Protein AF-A0A511YLS5-F1 (afdb_monomer)

Organism: NCBI:txid395935

Radius of gyration: 13.06 Å; Cα contacts (8 Å, |Δi|>4): 145; chains: 1; bounding box: 30×32×37 Å

Structure (mmCIF, N/CA/C/O backbone):
data_AF-A0A511YLS5-F1
#
_entry.id   AF-A0A511YLS5-F1
#
loop_
_atom_site.group_PDB
_atom_site.id
_atom_site.type_symbol
_atom_site.label_atom_id
_atom_site.label_alt_id
_atom_site.label_comp_id
_atom_site.label_asym_id
_atom_site.label_entity_id
_atom_site.label_seq_id
_atom_site.pdbx_PDB_ins_code
_atom_site.Cartn_x
_atom_site.Cartn_y
_atom_site.Cartn_z
_atom_site.occupancy
_atom_site.B_iso_or_equiv
_atom_site.auth_seq_id
_atom_site.auth_comp_id
_atom_site.auth_asym_id
_atom_site.auth_atom_id
_atom_site.pdbx_PDB_model_num
ATOM 1 N N . MET A 1 1 ? 5.375 12.322 -8.397 1.00 79.75 1 MET A N 1
ATOM 2 C CA . MET A 1 1 ? 6.585 13.104 -8.001 1.00 79.75 1 MET A CA 1
ATOM 3 C C . MET A 1 1 ? 6.566 13.313 -6.484 1.00 79.75 1 MET A C 1
ATOM 5 O O . MET A 1 1 ? 5.472 13.372 -5.939 1.00 79.75 1 MET A O 1
ATOM 9 N N . PHE A 1 2 ? 7.715 13.378 -5.797 1.00 86.56 2 PHE A N 1
ATOM 10 C CA . PHE A 1 2 ? 7.768 13.694 -4.358 1.00 86.56 2 PHE A CA 1
ATOM 11 C C . PHE A 1 2 ? 8.147 15.165 -4.171 1.00 86.56 2 PHE A C 1
ATOM 13 O O . PHE A 1 2 ? 9.224 15.578 -4.598 1.00 86.56 2 PHE A O 1
ATOM 20 N N . ILE A 1 3 ? 7.244 15.967 -3.608 1.00 88.75 3 ILE A N 1
ATOM 21 C CA . ILE A 1 3 ? 7.397 17.420 -3.445 1.00 88.75 3 ILE A CA 1
ATOM 22 C C . ILE A 1 3 ? 6.857 17.796 -2.069 1.00 88.75 3 ILE A C 1
ATOM 24 O O . ILE A 1 3 ? 5.811 17.293 -1.677 1.00 88.75 3 ILE A O 1
ATOM 28 N N . ASN A 1 4 ? 7.536 18.688 -1.342 1.00 89.06 4 ASN A N 1
ATOM 29 C CA . ASN A 1 4 ? 7.077 19.183 -0.034 1.00 89.06 4 ASN A CA 1
ATOM 30 C C . ASN A 1 4 ? 6.723 18.058 0.960 1.00 89.06 4 ASN A C 1
ATOM 32 O O . ASN A 1 4 ? 5.749 18.156 1.700 1.00 89.06 4 ASN A O 1
ATOM 36 N N . ASN A 1 5 ? 7.522 16.989 0.973 1.00 86.62 5 ASN A N 1
ATOM 37 C CA . ASN A 1 5 ? 7.307 15.779 1.770 1.00 86.62 5 ASN A CA 1
ATOM 38 C C . ASN A 1 5 ? 6.027 14.986 1.446 1.00 86.62 5 ASN A C 1
ATOM 40 O O . ASN A 1 5 ? 5.543 14.228 2.287 1.00 86.62 5 ASN A O 1
ATOM 44 N N . GLU A 1 6 ? 5.485 15.123 0.234 1.00 89.81 6 GLU A N 1
ATOM 45 C CA . GLU A 1 6 ? 4.294 14.397 -0.205 1.00 89.81 6 GLU A CA 1
ATOM 46 C C . GLU A 1 6 ? 4.464 13.799 -1.602 1.00 89.81 6 GLU A C 1
ATOM 48 O O . GLU A 1 6 ? 5.099 14.376 -2.489 1.00 89.81 6 GLU A O 1
ATOM 53 N N . VAL A 1 7 ? 3.873 12.621 -1.812 1.00 94.19 7 VAL A N 1
ATOM 54 C CA . VAL A 1 7 ? 3.691 12.059 -3.153 1.00 94.19 7 VAL A CA 1
ATOM 55 C C . VAL A 1 7 ? 2.482 12.747 -3.775 1.00 94.19 7 VAL A C 1
ATOM 57 O O . VAL A 1 7 ? 1.393 12.726 -3.212 1.00 94.19 7 VAL A O 1
ATOM 60 N N . THR A 1 8 ? 2.667 13.361 -4.939 1.00 94.50 8 THR A N 1
ATOM 61 C CA . THR A 1 8 ? 1.642 14.224 -5.553 1.00 94.50 8 THR A CA 1
ATOM 62 C C . THR A 1 8 ? 0.859 13.569 -6.690 1.00 94.50 8 THR A C 1
ATOM 64 O O . THR A 1 8 ? -0.079 14.158 -7.215 1.00 94.50 8 THR A O 1
ATOM 67 N N . GLU A 1 9 ? 1.235 12.357 -7.097 1.00 95.38 9 GLU A N 1
ATOM 68 C CA . GLU A 1 9 ? 0.702 11.695 -8.289 1.00 95.38 9 GLU A CA 1
ATOM 69 C C . GLU A 1 9 ? 0.455 10.209 -8.003 1.00 95.38 9 GLU A C 1
ATOM 71 O O . GLU A 1 9 ? 1.377 9.491 -7.597 1.00 95.38 9 GLU A O 1
ATOM 76 N N . LYS A 1 10 ? -0.786 9.753 -8.227 1.00 94.50 10 LYS A N 1
ATOM 77 C CA . LYS A 1 10 ? -1.169 8.336 -8.117 1.00 94.50 10 LYS A CA 1
ATOM 78 C C . LYS A 1 10 ? -0.368 7.507 -9.120 1.00 94.50 10 LYS A C 1
ATOM 80 O O . LYS A 1 10 ? -0.028 8.003 -10.192 1.00 94.50 10 LYS A O 1
ATOM 85 N N . ASN A 1 11 ? -0.099 6.243 -8.814 1.00 95.81 11 ASN A N 1
ATOM 86 C CA . ASN A 1 11 ? 0.631 5.331 -9.692 1.00 95.81 11 ASN A CA 1
ATOM 87 C C . ASN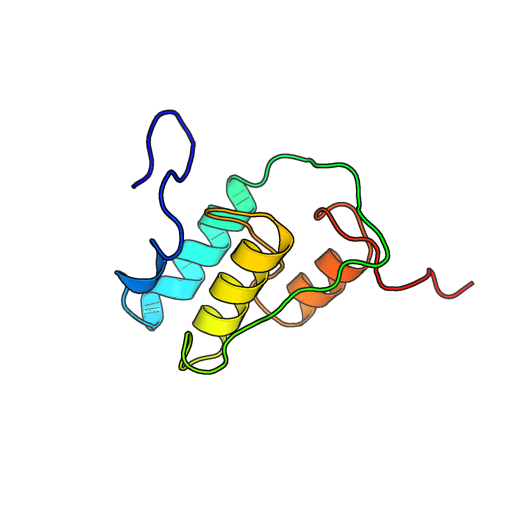 A 1 11 ? 2.076 5.767 -10.007 1.00 95.81 11 ASN A C 1
ATOM 89 O O . ASN A 1 11 ? 2.657 5.278 -10.975 1.00 95.81 11 ASN A O 1
ATOM 93 N N . THR A 1 12 ? 2.698 6.646 -9.204 1.00 95.38 12 THR A N 1
ATOM 94 C CA . THR A 1 12 ? 4.113 7.030 -9.411 1.00 95.38 12 THR A CA 1
ATOM 95 C C . THR A 1 12 ? 5.032 5.798 -9.396 1.00 95.38 12 THR A C 1
ATOM 97 O O . THR A 1 12 ? 5.985 5.740 -10.170 1.00 95.38 12 THR A O 1
ATOM 100 N N . TRP A 1 13 ? 4.706 4.784 -8.590 1.00 96.00 13 TRP A N 1
ATOM 101 C CA . TRP A 1 13 ? 5.416 3.502 -8.526 1.00 96.00 13 TRP A CA 1
ATOM 102 C C . TRP A 1 13 ? 5.429 2.725 -9.850 1.00 96.00 13 TRP A C 1
ATOM 104 O O . TRP A 1 13 ? 6.339 1.935 -10.063 1.00 96.00 13 TRP A O 1
ATOM 114 N N . LYS A 1 14 ? 4.488 2.968 -10.777 1.00 96.25 14 LYS A N 1
ATOM 115 C CA . LYS A 1 14 ? 4.480 2.316 -12.103 1.00 96.25 14 LYS A CA 1
ATOM 116 C C . LYS A 1 14 ? 5.660 2.727 -12.989 1.00 96.25 14 LYS A C 1
ATOM 118 O O . LYS A 1 14 ? 5.888 2.105 -14.019 1.00 96.25 14 LYS A O 1
ATOM 123 N N . LYS A 1 15 ? 6.382 3.789 -12.617 1.00 95.50 15 LYS A N 1
ATOM 124 C CA . LYS A 1 15 ? 7.593 4.258 -13.308 1.00 95.50 15 LYS A CA 1
ATOM 125 C C . LYS A 1 15 ? 8.838 3.451 -12.911 1.00 95.50 15 LYS A C 1
ATOM 127 O O . LYS A 1 15 ? 9.878 3.642 -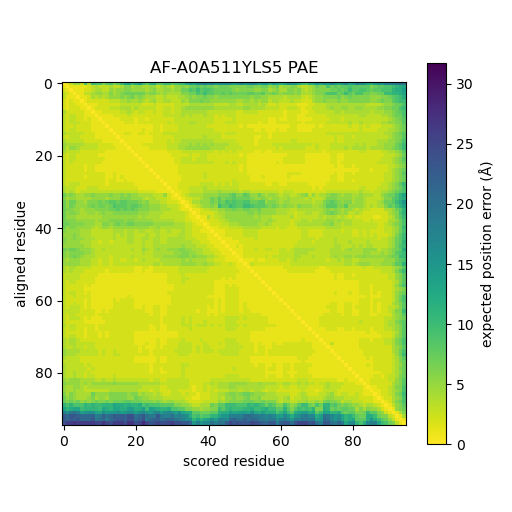13.529 1.00 95.50 15 LYS A O 1
ATOM 132 N N . LEU A 1 16 ? 8.734 2.607 -11.883 1.00 96.12 16 LEU A N 1
ATOM 133 C CA . LEU A 1 16 ? 9.820 1.788 -11.351 1.00 96.12 16 LEU A CA 1
ATOM 134 C C . LEU A 1 16 ? 9.823 0.394 -11.982 1.00 96.12 16 LEU A C 1
ATOM 136 O O . LEU A 1 16 ? 8.781 -0.118 -12.405 1.00 96.12 16 LEU A O 1
ATOM 140 N N . HIS A 1 17 ? 10.990 -0.240 -11.994 1.00 96.69 17 HIS A N 1
ATOM 141 C CA . HIS A 1 17 ? 11.117 -1.648 -12.340 1.00 96.69 17 HIS A CA 1
ATOM 142 C C . HIS A 1 17 ? 10.528 -2.542 -11.241 1.00 96.69 17 HIS A C 1
ATOM 144 O O . HIS A 1 17 ? 10.351 -2.135 -10.092 1.00 96.69 17 HIS A O 1
ATOM 150 N N . CYS A 1 18 ? 10.187 -3.782 -11.598 1.00 95.25 18 CYS A N 1
ATOM 151 C CA . CYS A 1 18 ? 9.531 -4.705 -10.672 1.00 95.25 18 CYS A CA 1
ATOM 152 C C . CYS A 1 18 ? 10.373 -5.016 -9.425 1.00 95.25 18 CYS A C 1
ATOM 154 O O . CYS A 1 18 ? 9.809 -5.163 -8.347 1.00 95.25 18 CYS A O 1
ATOM 156 N N . ASP A 1 19 ? 11.697 -5.065 -9.553 1.00 96.44 19 ASP A N 1
ATOM 157 C CA . ASP A 1 19 ? 12.661 -5.285 -8.472 1.00 96.44 19 ASP A CA 1
ATOM 158 C C . ASP A 1 19 ? 12.853 -4.064 -7.552 1.00 96.44 19 ASP A C 1
ATOM 160 O O . ASP A 1 19 ? 13.352 -4.200 -6.434 1.00 96.44 19 ASP A O 1
ATOM 164 N N . GLU A 1 20 ? 12.385 -2.883 -7.960 1.00 97.88 20 GLU A N 1
ATOM 165 C CA . GLU A 1 20 ? 12.445 -1.647 -7.171 1.00 97.88 20 GLU A CA 1
ATOM 166 C C . GLU A 1 20 ? 11.179 -1.408 -6.326 1.00 97.88 20 GLU A C 1
ATOM 168 O O . GLU A 1 20 ? 11.182 -0.588 -5.401 1.00 97.88 20 GLU A O 1
ATOM 173 N N . LEU A 1 21 ? 10.086 -2.131 -6.598 1.00 98.25 21 LEU A N 1
ATOM 174 C CA . LEU A 1 21 ? 8.788 -1.898 -5.952 1.00 98.25 21 LEU A CA 1
ATOM 175 C C . LEU A 1 21 ? 8.818 -2.149 -4.440 1.00 98.25 21 LEU A C 1
ATOM 177 O O . LEU A 1 21 ? 8.152 -1.442 -3.683 1.00 98.25 21 LEU A O 1
ATOM 181 N N . GLN A 1 22 ? 9.645 -3.079 -3.961 1.00 98.38 22 GLN A N 1
ATOM 182 C CA . GLN A 1 22 ? 9.852 -3.257 -2.521 1.00 98.38 22 GLN A CA 1
ATOM 183 C C . GLN A 1 22 ? 10.491 -2.032 -1.859 1.00 98.38 22 GLN A C 1
ATOM 185 O O . GLN A 1 22 ? 10.154 -1.715 -0.717 1.00 98.38 22 GLN A O 1
ATOM 190 N N . GLY A 1 23 ? 11.362 -1.314 -2.572 1.00 98.25 23 GLY A N 1
ATOM 191 C CA . GLY A 1 23 ? 11.913 -0.039 -2.116 1.00 98.25 23 GLY A CA 1
ATOM 192 C C . GLY A 1 23 ? 10.834 1.039 -2.020 1.00 98.25 23 GLY A C 1
ATOM 193 O O . GLY A 1 23 ? 10.753 1.737 -1.008 1.00 98.25 23 GLY A O 1
ATOM 194 N N . TRP A 1 24 ? 9.944 1.116 -3.016 1.00 97.94 24 TRP A N 1
ATOM 195 C CA . TRP A 1 24 ? 8.779 2.004 -2.964 1.00 97.94 24 TRP A CA 1
ATOM 196 C C . TRP A 1 24 ? 7.872 1.702 -1.770 1.00 97.94 24 TRP A C 1
ATOM 198 O O . TRP A 1 24 ? 7.462 2.620 -1.069 1.00 97.94 24 TRP A O 1
ATOM 208 N N . LEU A 1 25 ? 7.581 0.429 -1.503 1.00 98.50 25 LEU A N 1
ATOM 209 C CA . LEU A 1 25 ? 6.716 0.029 -0.394 1.00 98.50 25 LEU A CA 1
ATOM 210 C C . LEU A 1 25 ? 7.327 0.356 0.978 1.00 98.50 25 LEU A C 1
ATOM 212 O O . LEU A 1 25 ? 6.604 0.784 1.877 1.00 98.50 25 LEU A O 1
ATOM 216 N N . VAL A 1 26 ? 8.649 0.203 1.143 1.00 98.12 26 VAL A N 1
ATOM 217 C CA . VAL A 1 26 ? 9.360 0.670 2.350 1.00 98.12 26 VAL A CA 1
ATOM 218 C C . VAL A 1 26 ? 9.223 2.182 2.490 1.00 98.12 26 VAL A C 1
ATOM 220 O O . VAL A 1 26 ? 8.830 2.667 3.548 1.00 98.12 26 VAL A O 1
ATOM 223 N N . PHE A 1 27 ? 9.501 2.922 1.415 1.00 97.31 27 PHE A N 1
ATOM 224 C CA . PHE A 1 27 ? 9.382 4.375 1.398 1.00 97.31 27 PHE A CA 1
ATOM 225 C C . PHE A 1 27 ? 7.964 4.837 1.759 1.00 97.31 27 PHE A C 1
ATOM 227 O O . PHE A 1 27 ? 7.815 5.656 2.663 1.00 97.31 27 PHE A O 1
ATOM 23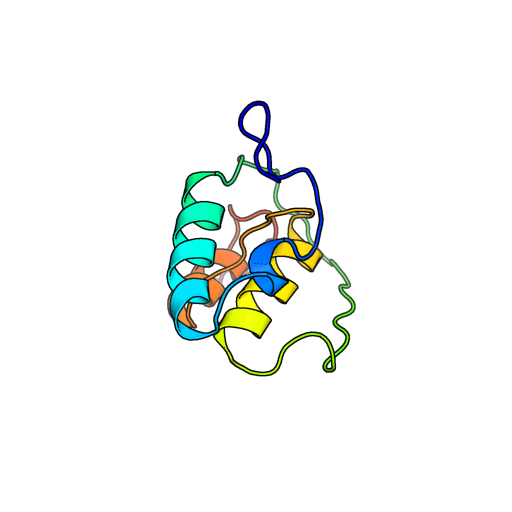4 N N . ALA A 1 28 ? 6.939 4.268 1.118 1.00 96.56 28 ALA A N 1
ATOM 235 C CA . ALA A 1 28 ? 5.534 4.553 1.388 1.00 96.56 28 ALA A CA 1
ATOM 236 C C . ALA A 1 28 ? 5.202 4.330 2.869 1.00 96.56 28 ALA A C 1
ATOM 238 O O . ALA A 1 28 ? 4.616 5.210 3.491 1.00 96.56 28 ALA A O 1
ATOM 239 N N . GLY A 1 29 ? 5.649 3.210 3.453 1.00 95.56 29 GLY A N 1
ATOM 240 C CA . GLY A 1 29 ? 5.493 2.913 4.880 1.00 95.56 29 GLY A CA 1
ATOM 241 C C . GLY A 1 29 ? 6.162 3.940 5.800 1.00 95.56 29 GLY A C 1
ATOM 242 O O . GLY A 1 29 ? 5.573 4.335 6.802 1.00 95.56 29 GLY A O 1
ATOM 243 N N . CYS A 1 30 ? 7.355 4.429 5.447 1.00 94.12 30 CYS A N 1
ATOM 244 C CA . CYS A 1 30 ? 8.068 5.449 6.224 1.00 94.12 30 CYS A CA 1
ATOM 245 C C . CYS A 1 30 ? 7.399 6.830 6.192 1.00 94.12 30 CYS A C 1
ATOM 247 O O . CYS A 1 30 ? 7.583 7.608 7.126 1.00 94.12 30 CYS A O 1
ATOM 249 N N . ILE A 1 31 ? 6.660 7.151 5.127 1.00 91.69 31 ILE A N 1
ATOM 250 C CA . ILE A 1 31 ? 5.996 8.453 4.970 1.00 91.69 31 ILE A CA 1
ATOM 251 C C . ILE A 1 31 ? 4.504 8.420 5.328 1.00 91.69 31 ILE A C 1
ATOM 253 O O . ILE A 1 31 ? 3.826 9.443 5.185 1.00 91.69 31 ILE A O 1
ATOM 257 N N . VAL A 1 32 ? 3.980 7.274 5.785 1.00 87.56 32 VAL A N 1
ATOM 258 C CA . VAL A 1 32 ? 2.595 7.165 6.260 1.00 87.56 32 VAL A CA 1
ATOM 259 C C . VAL A 1 32 ? 2.346 8.205 7.341 1.00 87.56 32 VAL A C 1
ATOM 261 O O . VAL A 1 32 ? 3.034 8.267 8.358 1.00 87.56 32 VAL A O 1
ATOM 264 N N . LYS A 1 33 ? 1.303 9.005 7.131 1.00 85.56 33 LYS A N 1
ATOM 265 C CA . LYS A 1 33 ? 0.757 9.876 8.166 1.00 85.56 33 LYS A CA 1
ATOM 266 C C . LYS A 1 33 ? -0.319 9.099 8.928 1.00 85.56 33 LYS A C 1
ATOM 268 O O . LYS A 1 33 ? -1.169 8.500 8.263 1.00 85.56 33 LYS A O 1
ATOM 273 N N . PRO A 1 34 ? -0.331 9.136 10.273 1.00 82.94 34 PRO A N 1
ATOM 274 C CA . PRO A 1 34 ? -1.418 8.568 11.056 1.00 82.94 34 PRO A CA 1
ATOM 275 C C . PRO A 1 34 ? -2.760 9.116 10.578 1.00 82.94 34 PRO A C 1
ATOM 277 O O . PRO A 1 34 ? -2.915 10.322 10.360 1.00 82.94 34 PRO A O 1
ATOM 280 N N . ARG A 1 35 ? -3.731 8.227 10.398 1.00 83.69 35 ARG A N 1
ATOM 281 C CA . ARG A 1 35 ? -5.111 8.580 10.073 1.00 83.69 35 ARG A CA 1
ATOM 282 C C . ARG A 1 35 ? -6.032 7.769 10.972 1.00 83.69 35 ARG A C 1
ATOM 284 O O . ARG A 1 35 ? -5.705 6.618 11.240 1.00 83.69 35 ARG A O 1
ATOM 291 N N . PRO A 1 36 ? -7.175 8.330 11.400 1.00 89.44 36 PRO A N 1
ATOM 292 C CA . PRO A 1 36 ? -8.192 7.544 12.076 1.00 89.44 36 PRO A CA 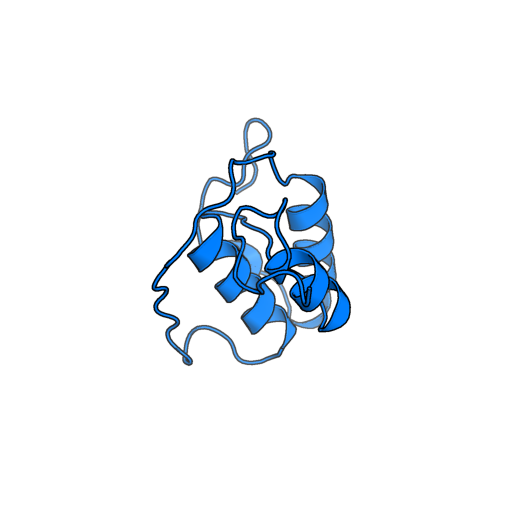1
ATOM 293 C C . PRO A 1 36 ? -8.585 6.339 11.224 1.00 89.44 36 PRO A C 1
ATOM 295 O O . PRO A 1 36 ? -8.735 6.460 9.998 1.00 89.44 36 PRO A O 1
ATOM 298 N N . ASP A 1 37 ? -8.752 5.198 11.881 1.00 92.12 37 ASP A N 1
ATOM 299 C CA . ASP A 1 37 ? -9.200 3.990 11.211 1.00 92.12 37 ASP A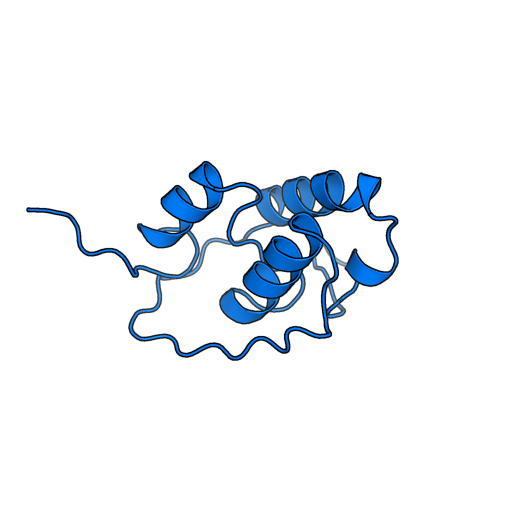 CA 1
ATOM 300 C C . ASP A 1 37 ? -10.610 4.165 10.662 1.00 92.12 37 ASP A C 1
ATOM 302 O O . ASP A 1 37 ? -11.498 4.746 11.290 1.00 92.12 37 ASP A O 1
ATOM 306 N N . ARG A 1 38 ? -10.793 3.659 9.444 1.00 92.62 38 ARG A N 1
ATOM 307 C CA . ARG A 1 38 ? -12.080 3.592 8.758 1.00 92.62 38 ARG A CA 1
ATOM 308 C C . ARG A 1 38 ? -12.589 2.155 8.808 1.00 92.62 38 ARG A C 1
ATOM 310 O O . ARG A 1 38 ? -11.810 1.213 8.670 1.00 92.62 38 ARG A O 1
ATOM 317 N N . GLU A 1 39 ? -13.896 1.996 8.950 1.00 90.88 39 GLU A N 1
ATOM 318 C CA . GLU A 1 39 ? -14.583 0.702 8.901 1.00 90.88 39 GLU A CA 1
ATOM 319 C C . GLU A 1 39 ? -15.485 0.631 7.662 1.00 90.88 39 GLU A C 1
ATOM 321 O O . GLU A 1 39 ? -15.847 1.662 7.090 1.00 90.88 39 GLU A O 1
ATOM 326 N N . ASN A 1 40 ? -15.871 -0.582 7.253 1.00 89.56 40 ASN A N 1
ATOM 327 C CA . ASN A 1 40 ? -16.808 -0.826 6.143 1.00 89.56 40 ASN A CA 1
ATOM 328 C C . ASN A 1 40 ? -16.395 -0.172 4.807 1.00 89.56 40 ASN A C 1
ATOM 330 O O . ASN A 1 40 ? -17.238 0.243 4.010 1.00 89.56 40 ASN A O 1
ATOM 334 N N . LEU A 1 41 ? -15.086 -0.075 4.556 1.00 91.75 41 LEU A N 1
ATOM 335 C CA . LEU A 1 41 ? -14.547 0.477 3.319 1.00 91.75 41 LEU A CA 1
ATOM 336 C C . LEU A 1 41 ? -14.751 -0.506 2.159 1.00 91.75 41 LEU A C 1
ATOM 338 O O . LEU A 1 41 ? -14.295 -1.647 2.212 1.00 91.75 41 LEU A O 1
ATOM 342 N N . VAL A 1 42 ? -15.375 -0.035 1.080 1.00 93.50 42 VAL A N 1
ATOM 343 C CA . VAL A 1 42 ? -15.418 -0.744 -0.202 1.00 93.50 42 VAL A CA 1
ATOM 344 C C . VAL A 1 42 ? -14.389 -0.106 -1.127 1.00 93.50 42 VAL A C 1
ATOM 346 O O . VAL A 1 42 ? -14.518 1.064 -1.482 1.00 93.50 42 VAL A O 1
ATOM 349 N N . ILE A 1 43 ? -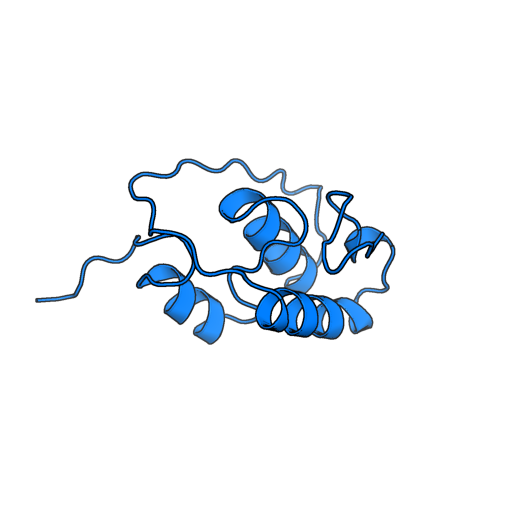13.372 -0.874 -1.514 1.00 93.44 43 ILE A N 1
ATOM 350 C CA . ILE A 1 43 ? -12.384 -0.474 -2.523 1.00 93.44 43 ILE A CA 1
ATOM 351 C C . ILE A 1 43 ? -12.610 -1.257 -3.814 1.00 93.44 43 ILE A C 1
ATOM 353 O O . ILE A 1 43 ? -13.055 -2.404 -3.786 1.00 93.44 43 ILE A O 1
ATOM 357 N N . SER A 1 44 ? -12.271 -0.647 -4.946 1.00 94.50 44 SER A N 1
ATOM 358 C CA . SER A 1 44 ? -12.272 -1.311 -6.247 1.00 94.50 44 SER A CA 1
ATOM 359 C C . SER A 1 44 ? -10.856 -1.326 -6.789 1.00 94.50 44 SER A C 1
ATOM 361 O O . SER A 1 44 ? -10.236 -0.279 -6.942 1.00 94.50 44 SER A O 1
ATOM 363 N N . ILE A 1 45 ? -10.361 -2.516 -7.107 1.00 94.44 45 ILE A N 1
ATOM 364 C CA . ILE A 1 45 ? -9.046 -2.710 -7.704 1.00 94.44 45 ILE A CA 1
ATOM 365 C C . ILE A 1 45 ? -9.255 -3.263 -9.111 1.00 94.44 45 ILE A C 1
ATOM 367 O O . ILE A 1 45 ? -9.870 -4.312 -9.287 1.00 94.44 45 ILE A O 1
ATOM 371 N N . ASP A 1 46 ? -8.723 -2.568 -10.113 1.00 92.38 46 ASP A N 1
ATOM 372 C CA . ASP A 1 46 ? -8.622 -3.112 -11.467 1.00 92.38 46 ASP A CA 1
ATOM 373 C C . ASP A 1 46 ? -7.406 -4.044 -11.541 1.00 92.38 46 ASP A C 1
ATOM 375 O O . ASP A 1 46 ? -6.261 -3.605 -11.411 1.00 92.38 46 ASP A O 1
ATOM 379 N N . GLY A 1 47 ? -7.663 -5.337 -11.747 1.00 92.25 47 GLY A N 1
ATOM 380 C CA . GLY A 1 47 ? -6.633 -6.374 -11.836 1.00 92.25 47 GLY A CA 1
ATOM 381 C C . GLY A 1 47 ? -5.643 -6.184 -12.990 1.00 92.25 47 GLY A C 1
ATOM 382 O O . GLY A 1 47 ? -4.578 -6.790 -12.973 1.00 92.25 47 GLY A O 1
ATOM 383 N N . ASN A 1 48 ? -5.941 -5.317 -13.962 1.00 91.88 48 ASN A N 1
ATOM 384 C CA . ASN A 1 48 ? -5.001 -4.967 -15.026 1.00 91.88 48 ASN A CA 1
ATOM 385 C C . ASN A 1 48 ? -3.924 -3.967 -14.576 1.00 91.88 48 ASN A C 1
ATOM 387 O O . ASN A 1 48 ? -2.967 -3.733 -15.309 1.00 91.88 48 ASN A O 1
ATOM 391 N N . ASN A 1 49 ? -4.055 -3.35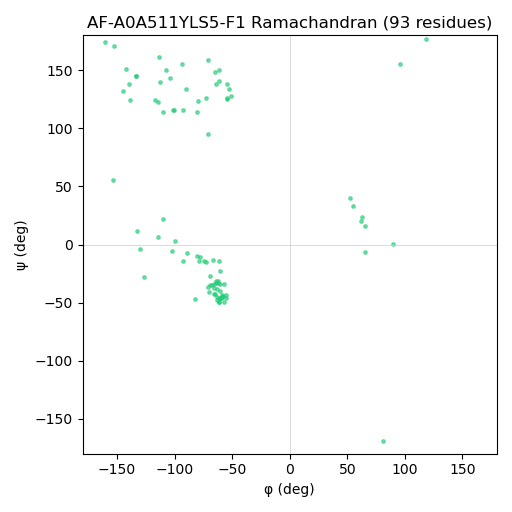3 -13.393 1.00 88.50 49 ASN A N 1
ATOM 392 C CA . ASN A 1 49 ? -3.135 -2.305 -12.948 1.00 88.50 49 ASN A CA 1
ATOM 393 C C . ASN A 1 49 ? -1.799 -2.811 -12.397 1.00 88.50 49 ASN A C 1
ATOM 395 O O . ASN A 1 49 ? -0.882 -1.998 -12.258 1.00 88.50 49 ASN A O 1
ATOM 399 N N . PHE A 1 50 ? -1.673 -4.102 -12.096 1.00 94.19 50 PHE A N 1
ATOM 400 C CA . PHE A 1 50 ? -0.467 -4.714 -11.543 1.00 94.19 50 PHE A CA 1
ATOM 401 C C . PHE A 1 50 ? -0.243 -6.107 -12.135 1.00 94.19 50 PHE A C 1
ATOM 403 O O . PHE A 1 50 ? -1.183 -6.808 -12.499 1.00 94.19 50 PHE A O 1
ATOM 410 N N . HIS A 1 51 ? 1.022 -6.524 -12.211 1.00 94.44 51 HIS A N 1
ATOM 411 C CA . HIS A 1 51 ? 1.411 -7.800 -12.832 1.00 94.44 51 HIS A CA 1
ATOM 412 C C . HIS A 1 51 ? 2.389 -8.618 -11.974 1.00 94.44 51 HIS A C 1
ATOM 414 O O . HIS A 1 51 ? 2.979 -9.588 -12.439 1.00 94.44 51 HIS A O 1
ATOM 420 N N . ASN A 1 52 ? 2.574 -8.221 -10.715 1.00 96.50 52 ASN A N 1
ATOM 421 C CA . ASN A 1 52 ? 3.328 -8.946 -9.698 1.00 96.50 52 ASN A CA 1
ATOM 422 C C . ASN A 1 52 ? 2.777 -8.590 -8.304 1.00 96.50 52 ASN A C 1
ATOM 424 O O . ASN A 1 52 ? 1.936 -7.696 -8.168 1.00 96.50 52 ASN A O 1
ATOM 428 N N . LEU A 1 53 ? 3.235 -9.309 -7.279 1.00 97.44 53 LEU A N 1
ATOM 429 C CA . LEU A 1 53 ? 2.726 -9.160 -5.916 1.00 97.44 53 LEU A CA 1
ATOM 430 C C . LEU A 1 53 ? 3.052 -7.785 -5.305 1.00 97.44 53 LEU A C 1
ATOM 432 O O . LEU A 1 53 ? 2.237 -7.224 -4.580 1.00 97.44 53 LEU A O 1
ATOM 436 N N . ASP A 1 54 ? 4.201 -7.205 -5.640 1.00 98.25 54 ASP A N 1
ATOM 437 C CA . ASP A 1 54 ? 4.594 -5.897 -5.111 1.00 98.25 54 ASP A CA 1
ATOM 438 C C . ASP A 1 54 ? 3.727 -4.779 -5.700 1.00 98.25 54 ASP A C 1
ATOM 440 O O . ASP A 1 54 ? 3.246 -3.909 -4.978 1.00 98.25 54 ASP A O 1
ATOM 444 N N . GLY A 1 55 ? 3.425 -4.852 -6.998 1.00 98.06 55 GLY A N 1
ATOM 445 C CA . GLY A 1 55 ? 2.481 -3.960 -7.665 1.00 98.06 55 GLY A CA 1
ATOM 446 C C . GLY A 1 55 ? 1.061 -4.083 -7.109 1.00 98.06 55 GLY A C 1
ATOM 447 O O . GLY A 1 55 ? 0.351 -3.078 -7.029 1.00 98.06 55 GLY A O 1
ATOM 448 N N . PHE A 1 56 ? 0.654 -5.284 -6.676 1.00 97.88 56 PHE A N 1
ATOM 449 C CA . PHE A 1 56 ? -0.601 -5.468 -5.943 1.00 97.88 56 PHE A CA 1
ATOM 450 C C . PHE A 1 56 ? -0.591 -4.676 -4.630 1.00 97.88 56 PHE A C 1
ATOM 452 O O . PHE A 1 56 ? -1.519 -3.906 -4.393 1.00 97.88 56 PHE A O 1
ATOM 459 N N . TYR A 1 57 ? 0.464 -4.788 -3.816 1.00 98.31 57 TYR A N 1
ATOM 460 C CA . TYR A 1 57 ? 0.569 -4.027 -2.567 1.00 98.31 57 TYR A CA 1
ATOM 461 C C . TYR A 1 57 ? 0.620 -2.508 -2.800 1.00 98.31 57 TYR A C 1
ATOM 463 O O . TYR A 1 57 ? -0.027 -1.763 -2.064 1.00 98.31 57 TYR A O 1
ATOM 471 N N . CYS A 1 58 ? 1.307 -2.040 -3.850 1.00 97.94 58 CYS A N 1
ATOM 472 C CA . CYS A 1 58 ? 1.304 -0.624 -4.232 1.00 97.94 58 CYS A CA 1
ATOM 473 C C . CYS A 1 58 ? -0.107 -0.136 -4.590 1.00 97.94 58 CYS A C 1
ATOM 475 O O . CYS A 1 58 ? -0.544 0.911 -4.116 1.00 97.94 58 CYS A O 1
ATOM 477 N N . THR A 1 59 ? -0.831 -0.914 -5.401 1.00 97.69 59 THR A N 1
ATOM 478 C CA . THR A 1 59 ? -2.206 -0.594 -5.810 1.00 97.69 59 THR A CA 1
ATOM 479 C C . THR A 1 59 ? -3.136 -0.568 -4.599 1.00 97.69 59 THR A 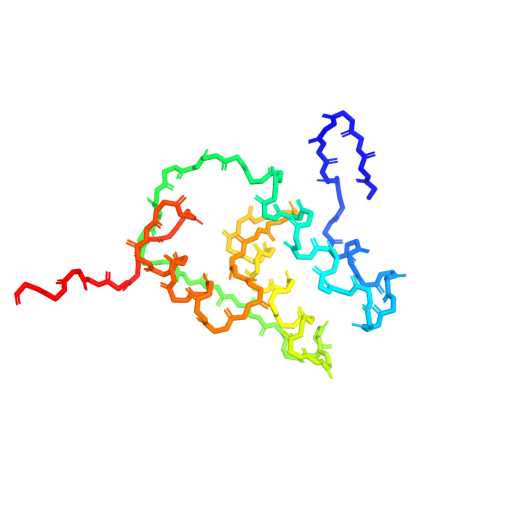C 1
ATOM 481 O O . THR A 1 59 ? -3.869 0.396 -4.402 1.00 97.69 59 THR A O 1
ATOM 484 N N . LEU A 1 60 ? -3.067 -1.593 -3.746 1.00 97.12 60 LEU A N 1
ATOM 485 C CA . LEU A 1 60 ? -3.882 -1.713 -2.540 1.00 97.12 60 LEU A CA 1
ATOM 486 C C . LEU A 1 60 ? -3.660 -0.537 -1.578 1.00 97.12 60 LEU A C 1
ATOM 488 O O . LEU A 1 60 ? -4.625 0.052 -1.091 1.00 97.12 60 LEU A O 1
ATOM 492 N N . GLY A 1 61 ? -2.397 -0.170 -1.341 1.00 96.38 61 GLY A N 1
ATOM 493 C CA . GLY A 1 61 ? -2.036 0.973 -0.509 1.00 96.38 61 GLY A CA 1
ATOM 494 C C . GLY A 1 61 ? -2.623 2.283 -1.026 1.00 96.38 61 GLY A C 1
ATOM 495 O O . GLY A 1 61 ? -3.178 3.056 -0.240 1.00 96.38 61 GLY A O 1
ATOM 496 N N . GLU A 1 62 ? -2.572 2.509 -2.341 1.00 96.25 62 GLU A N 1
ATOM 497 C CA . GLU A 1 62 ? -3.140 3.714 -2.941 1.00 96.25 62 GLU A CA 1
ATOM 498 C C . GLU A 1 62 ? -4.672 3.744 -2.932 1.00 96.25 62 GLU A C 1
ATOM 500 O O . GLU A 1 62 ? -5.250 4.811 -2.718 1.00 96.25 62 GLU A O 1
ATOM 505 N N . GLU A 1 63 ? -5.345 2.606 -3.123 1.00 95.81 63 GLU A N 1
ATOM 506 C CA . GLU A 1 63 ? -6.811 2.552 -3.037 1.00 95.81 63 GLU A CA 1
ATOM 507 C C . GLU A 1 63 ? -7.321 2.751 -1.604 1.00 95.81 63 GLU A C 1
ATOM 509 O O . GLU A 1 63 ? -8.361 3.376 -1.400 1.00 95.81 63 GLU A O 1
ATOM 514 N N . ILE A 1 64 ? -6.593 2.263 -0.596 1.00 95.12 64 ILE A N 1
ATOM 515 C CA . ILE A 1 64 ? -7.017 2.384 0.804 1.00 95.12 64 ILE A CA 1
ATOM 516 C C . ILE A 1 64 ? -6.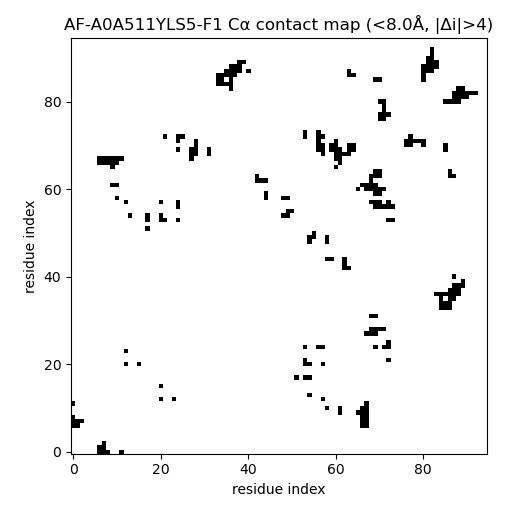661 3.751 1.386 1.00 95.12 64 ILE A C 1
ATOM 518 O O . ILE A 1 64 ? -7.492 4.375 2.051 1.00 95.12 64 ILE A O 1
ATOM 522 N N . ASN A 1 65 ? -5.427 4.214 1.170 1.00 94.94 65 ASN A N 1
ATOM 523 C CA . ASN A 1 65 ? -4.856 5.372 1.860 1.00 94.94 65 ASN A CA 1
ATOM 524 C C . ASN A 1 65 ? -4.565 6.569 0.938 1.00 94.94 65 ASN A C 1
ATOM 526 O O . ASN A 1 65 ? -4.065 7.598 1.403 1.00 94.94 65 ASN A O 1
ATOM 530 N N . GLY A 1 66 ? -4.971 6.512 -0.329 1.00 93.81 66 GLY A N 1
ATOM 531 C CA . GLY A 1 66 ? -4.793 7.596 -1.293 1.00 93.81 66 GLY A CA 1
ATOM 532 C C . GLY A 1 66 ? -3.387 7.628 -1.891 1.00 93.81 66 GLY A C 1
ATOM 533 O O . GLY A 1 66 ? -2.611 6.696 -1.738 1.00 93.81 66 GLY A O 1
ATOM 534 N N . ILE A 1 67 ? -3.052 8.707 -2.598 1.00 95.50 67 ILE A N 1
ATOM 535 C CA . ILE A 1 67 ? -1.795 8.837 -3.355 1.00 95.50 67 ILE A CA 1
ATOM 536 C C . ILE A 1 67 ? -0.568 8.502 -2.490 1.00 95.50 67 ILE A C 1
ATOM 538 O O . ILE A 1 67 ? -0.397 9.070 -1.412 1.00 95.50 67 ILE A O 1
ATOM 542 N N . GLY A 1 68 ? 0.289 7.593 -2.974 1.00 94.62 68 GLY A N 1
ATOM 543 C CA . GLY A 1 68 ? 1.469 7.131 -2.230 1.00 94.62 68 GLY A CA 1
ATOM 544 C C . GLY A 1 68 ? 1.152 6.362 -0.942 1.00 94.62 68 GLY A C 1
ATOM 545 O O . GLY A 1 68 ? 2.026 6.218 -0.090 1.00 94.62 68 GLY A O 1
ATOM 546 N N . GLY A 1 69 ? -0.089 5.906 -0.777 1.00 95.75 69 GLY A N 1
ATOM 547 C CA . GLY A 1 69 ? -0.551 5.190 0.399 1.00 95.75 69 GLY A CA 1
ATOM 548 C C . GLY A 1 69 ? 0.135 3.839 0.576 1.00 95.75 69 GLY A C 1
ATOM 549 O O . GLY A 1 69 ? 0.495 3.159 -0.384 1.00 95.75 69 GLY A O 1
ATOM 550 N N . TYR A 1 70 ? 0.284 3.444 1.834 1.00 97.38 70 TYR A N 1
ATOM 551 C CA . TYR A 1 70 ? 0.823 2.153 2.240 1.00 97.38 70 TYR A CA 1
ATOM 552 C C . TYR A 1 70 ? -0.272 1.324 2.901 1.00 97.38 70 TYR A C 1
ATOM 554 O O . TYR A 1 70 ? -1.064 1.855 3.683 1.00 97.38 70 TYR A O 1
ATOM 562 N N . PHE A 1 71 ? -0.295 0.027 2.603 1.00 97.12 71 PHE A N 1
ATOM 563 C CA . PHE A 1 71 ? -1.156 -0.939 3.281 1.00 97.12 71 PHE A CA 1
ATOM 564 C C . PHE A 1 71 ? -0.534 -2.344 3.223 1.00 97.12 71 PHE A C 1
ATOM 566 O O . PHE A 1 71 ? -1.115 -3.301 2.712 1.00 97.12 71 PHE A O 1
ATOM 573 N N . GLY A 1 72 ? 0.709 -2.439 3.703 1.00 97.56 72 GLY A N 1
ATOM 574 C CA . GLY A 1 72 ? 1.504 -3.666 3.711 1.00 97.56 72 GLY A CA 1
ATOM 575 C C . GLY A 1 72 ? 2.452 -3.791 2.517 1.00 97.56 72 GLY A C 1
ATOM 576 O O . GLY A 1 72 ? 2.246 -3.197 1.464 1.00 97.56 72 GLY A O 1
ATOM 577 N N . ARG A 1 73 ? 3.521 -4.573 2.699 1.00 97.81 73 ARG A N 1
ATOM 578 C CA . ARG A 1 73 ? 4.527 -4.886 1.660 1.00 97.81 73 ARG A CA 1
ATOM 579 C C . ARG A 1 73 ? 4.827 -6.382 1.506 1.00 97.81 73 ARG A C 1
ATOM 581 O O . ARG A 1 73 ? 5.602 -6.781 0.644 1.00 97.81 73 ARG A O 1
ATOM 588 N N . GLN A 1 74 ? 4.220 -7.193 2.369 1.00 97.94 74 GLN A N 1
ATOM 589 C CA . GLN A 1 74 ? 4.167 -8.651 2.353 1.00 97.94 74 GLN A CA 1
ATOM 590 C C . GLN A 1 74 ? 2.989 -9.104 3.230 1.00 97.94 74 GLN A C 1
ATOM 592 O O . GLN A 1 74 ? 2.397 -8.287 3.936 1.00 97.94 74 GLN A O 1
ATOM 597 N N . LEU A 1 75 ? 2.688 -10.405 3.252 1.00 97.31 75 LEU A N 1
ATOM 598 C CA . LEU A 1 75 ? 1.504 -10.944 3.933 1.00 97.31 75 LEU A CA 1
ATOM 599 C C . LEU A 1 75 ? 1.408 -10.563 5.422 1.00 97.31 75 LEU A C 1
ATOM 601 O O . LEU A 1 75 ? 0.341 -10.166 5.873 1.00 97.31 75 LEU A O 1
ATOM 605 N N . TYR A 1 76 ? 2.513 -10.632 6.172 1.00 96.56 76 TYR A N 1
ATOM 606 C CA . TYR A 1 76 ? 2.524 -10.236 7.587 1.00 96.56 76 TYR A CA 1
ATOM 607 C C . TYR A 1 76 ? 2.257 -8.740 7.778 1.00 96.56 76 TYR A C 1
ATOM 609 O O . TYR A 1 76 ? 1.441 -8.370 8.609 1.00 96.56 76 TYR A O 1
ATOM 617 N N . ALA A 1 77 ? 2.861 -7.884 6.951 1.00 96.88 77 ALA A N 1
ATOM 618 C CA . ALA A 1 77 ? 2.617 -6.448 7.028 1.00 96.88 77 ALA A CA 1
ATOM 619 C C . ALA A 1 77 ? 1.184 -6.082 6.609 1.00 96.88 77 ALA A C 1
ATOM 621 O O . ALA A 1 77 ? 0.599 -5.162 7.170 1.00 96.88 77 ALA A O 1
ATOM 622 N N . LEU A 1 78 ? 0.605 -6.802 5.640 1.00 96.62 78 LEU A N 1
ATOM 623 C CA . LEU A 1 78 ? -0.809 -6.663 5.294 1.00 96.62 78 LEU A CA 1
ATOM 624 C C . LEU A 1 78 ? -1.696 -7.076 6.475 1.00 96.62 78 LEU A C 1
ATOM 626 O O . LEU A 1 78 ? -2.636 -6.364 6.808 1.00 96.62 78 LEU A O 1
ATOM 630 N N . TYR A 1 79 ? -1.385 -8.201 7.121 1.00 94.50 79 TYR A N 1
ATOM 631 C CA . TYR A 1 79 ? -2.106 -8.655 8.306 1.00 94.50 79 TYR A CA 1
ATOM 632 C C . TYR A 1 79 ? -2.070 -7.616 9.433 1.00 94.50 79 TYR A C 1
ATOM 634 O O . TYR A 1 79 ? -3.119 -7.323 10.001 1.00 94.50 79 TYR A O 1
ATOM 642 N N . ASP A 1 80 ? -0.913 -7.006 9.698 1.00 92.62 80 ASP A N 1
ATOM 643 C CA . ASP A 1 80 ? -0.793 -5.915 10.669 1.00 92.62 80 ASP A CA 1
ATOM 644 C C . ASP A 1 80 ? -1.685 -4.726 10.279 1.00 92.62 80 ASP A C 1
ATOM 646 O O . ASP A 1 80 ? -2.454 -4.235 11.103 1.00 92.62 80 ASP A O 1
ATOM 650 N N . CYS A 1 81 ? -1.669 -4.326 9.002 1.00 94.50 81 CYS A N 1
ATOM 651 C CA . CYS A 1 81 ? -2.487 -3.216 8.504 1.00 94.50 81 CYS A CA 1
ATOM 652 C C . CYS A 1 81 ? -3.998 -3.459 8.635 1.00 94.50 81 CYS A C 1
ATOM 654 O O . CYS A 1 81 ? -4.758 -2.515 8.827 1.00 94.50 81 CYS A O 1
ATOM 656 N N . LEU A 1 82 ? -4.456 -4.711 8.545 1.00 93.06 82 LEU A N 1
ATOM 657 C CA . LEU A 1 82 ? -5.877 -5.064 8.645 1.00 93.06 82 LEU A CA 1
ATOM 658 C C . LEU A 1 82 ? -6.438 -4.960 10.078 1.00 93.06 82 LEU A C 1
ATOM 660 O O . LEU A 1 82 ? -7.667 -4.970 10.248 1.00 93.06 82 LEU A O 1
ATOM 664 N N . ARG A 1 83 ? -5.567 -4.873 11.094 1.00 91.25 83 ARG A N 1
ATOM 665 C CA . ARG A 1 83 ? -5.928 -4.850 12.523 1.00 91.25 83 ARG A CA 1
ATOM 666 C C . ARG A 1 83 ? -6.180 -3.448 13.091 1.00 91.25 83 ARG A C 1
ATOM 668 O O . ARG A 1 83 ? -6.660 -3.361 14.219 1.00 91.25 83 ARG A O 1
ATOM 675 N N . GLY A 1 84 ? -5.915 -2.394 12.324 1.00 89.94 84 GLY A N 1
ATOM 676 C CA . GLY A 1 84 ? -6.028 -0.999 12.760 1.00 89.94 84 GLY A CA 1
ATOM 677 C C . GLY A 1 84 ? -4.695 -0.253 12.705 1.00 89.94 84 GLY A C 1
ATOM 678 O O . GLY A 1 84 ? -3.677 -0.832 12.344 1.00 89.94 84 GLY A O 1
ATOM 679 N N . ASP A 1 85 ? -4.716 1.041 13.016 1.00 90.06 85 ASP A N 1
ATOM 680 C CA . ASP A 1 85 ? -3.604 2.012 12.998 1.00 90.06 85 ASP A CA 1
ATOM 681 C C . ASP A 1 85 ? -3.002 2.338 11.617 1.00 90.06 85 ASP A C 1
ATOM 683 O O . ASP A 1 85 ? -2.207 3.271 11.474 1.00 90.06 85 ASP A O 1
ATOM 687 N N . PHE A 1 86 ? -3.428 1.631 10.570 1.00 92.25 86 PHE A N 1
ATOM 688 C CA . PHE A 1 86 ? -3.017 1.861 9.182 1.00 92.25 86 PHE A CA 1
ATOM 689 C C . PHE A 1 86 ? -4.151 2.428 8.316 1.00 92.25 86 PHE A C 1
ATOM 691 O O . PHE A 1 86 ? -4.121 2.339 7.086 1.00 92.25 86 PHE A O 1
ATOM 698 N N . GLY A 1 87 ? -5.152 3.048 8.947 1.00 89.94 87 GLY A N 1
ATOM 699 C CA . GLY A 1 87 ? -6.252 3.741 8.279 1.00 89.94 87 GLY A CA 1
ATOM 700 C C . GLY A 1 87 ? -7.461 2.857 7.983 1.00 89.94 87 GLY A C 1
ATOM 701 O O . GLY A 1 87 ? -8.443 3.361 7.432 1.00 89.94 87 GLY A O 1
ATOM 702 N N . VAL A 1 88 ? -7.416 1.578 8.361 1.00 92.12 88 VAL A N 1
ATOM 703 C CA . VAL A 1 88 ? -8.531 0.630 8.286 1.00 92.12 88 VAL A CA 1
ATOM 704 C C . VAL A 1 88 ? -8.470 -0.323 9.473 1.00 92.12 88 VAL A C 1
ATOM 706 O O . VAL A 1 88 ? -7.443 -0.953 9.706 1.00 92.12 88 VAL A O 1
ATOM 709 N N . LYS A 1 89 ? -9.608 -0.517 10.143 1.00 89.62 89 LYS A N 1
ATOM 710 C CA . LYS A 1 89 ? -9.835 -1.655 11.039 1.00 89.62 89 LYS A CA 1
ATOM 711 C C . LYS A 1 89 ? -10.850 -2.573 10.367 1.00 89.62 89 LYS A C 1
ATOM 713 O O . LYS A 1 89 ? -11.986 -2.179 10.122 1.00 89.62 89 LYS A O 1
ATOM 718 N N . SER A 1 90 ? -10.417 -3.774 9.992 1.00 84.81 90 SER A N 1
ATOM 719 C CA . SER A 1 90 ? -11.246 -4.719 9.220 1.00 84.81 90 SER A CA 1
ATOM 720 C C . SER A 1 90 ? -11.352 -6.093 9.865 1.00 84.81 90 SER A C 1
ATOM 722 O O . SER A 1 90 ? -12.359 -6.777 9.696 1.00 84.81 90 SER A O 1
ATOM 724 N N . ILE A 1 91 ? -10.334 -6.487 10.629 1.00 81.62 91 ILE A N 1
ATOM 725 C CA . ILE A 1 91 ? -10.360 -7.713 11.414 1.00 81.62 91 ILE A CA 1
ATOM 726 C C . ILE A 1 91 ? -10.875 -7.345 12.810 1.00 81.62 91 ILE A C 1
ATOM 728 O O . ILE A 1 91 ? -10.207 -6.574 13.507 1.00 81.62 91 ILE A O 1
ATOM 732 N N . PRO A 1 92 ? -12.042 -7.863 13.238 1.00 70.00 92 PRO A N 1
ATOM 733 C CA . PRO A 1 92 ? -12.449 -7.733 14.626 1.00 70.00 92 PRO A CA 1
ATOM 734 C C . PRO A 1 92 ? -11.414 -8.434 15.508 1.00 70.00 92 PRO A C 1
ATOM 736 O O . PRO A 1 92 ? -10.886 -9.490 15.150 1.00 70.00 92 PRO A O 1
ATOM 739 N N . GLU A 1 93 ? -11.102 -7.842 16.660 1.00 67.56 93 GLU A N 1
ATOM 740 C CA . GLU A 1 93 ? -10.339 -8.552 17.682 1.00 67.56 93 GLU A CA 1
ATOM 741 C C . GLU A 1 93 ? -11.072 -9.860 17.986 1.00 67.56 93 GLU A C 1
ATOM 743 O O . GLU A 1 93 ? -12.277 -9.855 18.238 1.00 67.56 93 GLU A O 1
ATOM 748 N N . ILE A 1 94 ? -10.361 -10.985 17.880 1.00 60.28 94 ILE A N 1
ATOM 749 C CA . ILE A 1 94 ? -10.894 -12.275 18.308 1.00 60.28 94 ILE A CA 1
ATOM 750 C C . ILE A 1 94 ? -10.930 -12.201 19.833 1.00 60.28 94 ILE A C 1
ATOM 752 O O . ILE A 1 94 ? -9.894 -12.375 20.478 1.00 60.28 94 ILE A O 1
ATOM 756 N N . THR A 1 95 ? -12.084 -11.825 20.375 1.00 54.31 95 THR A N 1
ATOM 757 C CA . THR A 1 95 ? -12.398 -11.911 21.802 1.00 54.31 95 THR A CA 1
ATOM 758 C C . THR A 1 95 ? -12.712 -13.337 22.220 1.00 54.31 95 THR A C 1
ATOM 760 O O . THR A 1 95 ? -13.260 -14.108 21.398 1.00 54.31 95 THR A O 1
#

Foldseek 3Di:
DQDPLDQDDAPPLVVDDPVCLLVLQVVLVVSDDFDFADEPDDFDDDPVQDDDPSSVQSRVQCRQPNGSGGQDRDDVSNVVSCCDRRRHPNDPPPD

Solvent-accessible surface area (backbone atoms only — not comparable to full-atom values): 5666 Å² total; per-residue (Å²): 85,80,54,96,94,37,53,76,38,70,71,54,71,73,80,51,56,84,89,47,38,63,56,51,41,51,51,22,55,75,67,59,72,87,47,78,58,41,64,92,79,85,78,85,81,67,74,86,78,39,89,50,73,54,44,44,30,49,50,51,2,28,67,74,60,34,57,56,20,44,47,34,75,49,73,67,45,30,54,52,27,35,60,30,78,53,39,27,40,72,52,76,80,89,124

pLDDT: mean 92.44, std 7.49, range [54.31, 98.5]

Mean predicted aligned error: 3.61 Å

Sequence (95 aa):
MFINNEVTEKNTWKKLHCDELQGWLVFAGCIVKPRPDRENLVISIDGNNFHNLDGFYCTLGEEINGIGGYFGRQLYALYDCLRGDFGVKSIPEIT

InterPro domains:
  IPR000468 Barstar (barnase inhibitor) [PF01337] (42-84)
  IPR035905 Barstar-like superfamily [G3DSA:3.30.370.10] (42-94)
  IPR035905 Barstar-like superfamily [SSF52038] (42-86)

Secondary structure (DSSP, 8-state):
-EETTEE-STTGGGGS-GGGHHHHHHHHHHTPPP---B-S------GGG-SSHHHHHHHHHHHHH-TT--S-SSHHHHHHHHBSSSSBB-SPP--